Protein AF-A0A6V7VS06-F1 (afdb_monomer_lite)

Sequence (144 aa):
MFTEKGVEYILKNELKHEKFGSSIVLLGEDKQFLYKLNITNKGKKIYIPKPMNRGHDMCFAITICNSFLLTASSSTYGWWIGYLLVKENAKVFFDADFSHSLVSIENFPYNWIPIIYDKKLNKIKNLRKILNINYQNKLISIDM

Foldseek 3Di:
DCVQQVLVCCVPPVCVPVPDADAAEDDDDPVVVVVPRPHPQVPHHYDYDDDDPLVVVLVCLLVPDQEEEAEDPQDPSSLSSQVSNPDDNYAYEYEQPCVPHPDHPVVHDLRHWYWYQDPVVRHIDTCNVVVVVVVVVVVVVVVD

pLDDT: mean 85.48, std 14.74, range [41.09, 97.12]

Radius of gyration: 15.96 Å; chains: 1; bounding box: 35×44×44 Å

Structure (mmCIF, N/CA/C/O backbone):
data_AF-A0A6V7VS06-F1
#
_entry.id   AF-A0A6V7VS06-F1
#
loop_
_atom_site.group_PDB
_atom_site.id
_atom_site.type_symbol
_atom_site.label_atom_id
_atom_site.label_alt_id
_atom_site.label_comp_id
_atom_site.label_asym_id
_atom_site.label_entity_id
_atom_site.label_seq_id
_atom_site.pdbx_PDB_ins_code
_atom_site.Cartn_x
_atom_site.Cartn_y
_atom_site.Cartn_z
_atom_site.occupancy
_atom_site.B_iso_or_equiv
_atom_site.auth_seq_id
_atom_site.auth_comp_id
_atom_site.auth_asym_id
_atom_site.auth_atom_id
_atom_site.pdbx_PDB_model_num
ATOM 1 N N . MET A 1 1 ? 7.713 4.425 10.163 1.00 86.31 1 MET A N 1
ATOM 2 C CA . MET A 1 1 ? 8.103 4.097 8.768 1.00 86.31 1 MET A CA 1
ATOM 3 C C . MET A 1 1 ? 6.948 4.417 7.808 1.00 86.31 1 MET A C 1
ATOM 5 O O . MET A 1 1 ? 5.827 4.523 8.298 1.00 86.31 1 MET A O 1
ATOM 9 N N . PHE A 1 2 ? 7.169 4.594 6.489 1.00 93.75 2 PHE A N 1
ATOM 10 C CA . PHE A 1 2 ? 6.085 4.921 5.530 1.00 93.75 2 PHE A CA 1
ATOM 11 C C . PHE A 1 2 ? 4.925 3.924 5.623 1.00 93.75 2 PHE A C 1
ATOM 13 O O . PHE A 1 2 ? 3.795 4.343 5.838 1.00 93.75 2 PHE A O 1
ATOM 20 N N . THR A 1 3 ? 5.212 2.618 5.568 1.00 94.62 3 THR A N 1
ATOM 21 C CA . THR A 1 3 ? 4.205 1.543 5.615 1.00 94.62 3 THR A CA 1
ATOM 22 C C . THR A 1 3 ? 3.211 1.705 6.763 1.00 94.62 3 THR A C 1
ATOM 24 O O . THR A 1 3 ? 2.003 1.745 6.544 1.00 94.62 3 THR A O 1
ATOM 27 N N . GLU A 1 4 ? 3.706 1.857 7.992 1.00 94.56 4 GLU A N 1
ATOM 28 C CA . GLU A 1 4 ? 2.869 1.962 9.194 1.00 94.56 4 GLU A CA 1
ATOM 29 C C . GLU A 1 4 ? 1.981 3.211 9.147 1.00 94.56 4 GLU A C 1
ATOM 31 O O . GLU A 1 4 ? 0.782 3.150 9.423 1.00 94.56 4 GLU A O 1
ATOM 36 N N . LYS A 1 5 ? 2.567 4.345 8.744 1.00 94.94 5 LYS A N 1
ATOM 37 C CA . LYS A 1 5 ? 1.874 5.634 8.662 1.00 94.94 5 LYS A CA 1
ATOM 38 C C . LYS A 1 5 ? 0.873 5.673 7.508 1.00 94.94 5 LYS A C 1
ATOM 40 O O . LYS A 1 5 ? -0.197 6.259 7.662 1.00 94.94 5 LYS A O 1
ATOM 45 N N . GLY A 1 6 ? 1.184 5.020 6.391 1.00 94.88 6 GLY A N 1
ATOM 46 C CA . GLY A 1 6 ? 0.305 4.834 5.239 1.00 94.88 6 GLY A CA 1
ATOM 47 C C . GLY A 1 6 ? -0.946 4.046 5.610 1.00 94.88 6 GLY A C 1
ATOM 48 O O . GLY A 1 6 ? -2.060 4.516 5.379 1.00 94.88 6 GLY A O 1
ATOM 49 N N . VAL A 1 7 ? -0.775 2.900 6.276 1.00 93.75 7 VAL A N 1
ATOM 50 C CA . VAL A 1 7 ? -1.903 2.096 6.774 1.00 93.75 7 VAL A CA 1
ATOM 51 C C . VAL A 1 7 ? -2.747 2.898 7.768 1.00 93.75 7 VAL A C 1
ATOM 53 O O . VAL A 1 7 ? -3.969 2.958 7.633 1.00 93.75 7 VAL A O 1
ATOM 56 N N . GLU A 1 8 ? -2.110 3.581 8.724 1.00 91.88 8 GLU A N 1
ATOM 57 C CA . GLU A 1 8 ? -2.800 4.434 9.699 1.00 91.88 8 GLU A CA 1
ATOM 58 C C . GLU A 1 8 ? -3.642 5.528 9.015 1.00 91.88 8 GLU A C 1
ATOM 60 O O . GLU A 1 8 ? -4.792 5.765 9.399 1.00 91.88 8 GLU A O 1
ATOM 65 N N . TYR A 1 9 ? -3.088 6.180 7.988 1.00 92.62 9 TYR A N 1
ATOM 66 C CA . TYR A 1 9 ? -3.769 7.208 7.205 1.00 92.62 9 TYR A CA 1
ATOM 67 C C . TYR A 1 9 ? -5.004 6.663 6.482 1.00 92.62 9 TYR A C 1
ATOM 69 O O . TYR A 1 9 ? -6.077 7.263 6.595 1.00 92.62 9 TYR A O 1
ATOM 77 N N . ILE A 1 10 ? -4.876 5.527 5.792 1.00 91.75 10 ILE A N 1
ATOM 78 C CA . ILE A 1 10 ? -5.973 4.906 5.034 1.00 91.75 10 ILE A CA 1
ATOM 79 C C . ILE A 1 10 ? -7.111 4.508 5.982 1.00 91.75 10 ILE A C 1
ATOM 81 O O . ILE A 1 10 ? -8.263 4.888 5.767 1.00 91.75 10 ILE A O 1
ATOM 85 N N . LEU A 1 11 ? -6.791 3.835 7.093 1.00 88.56 11 LEU A N 1
ATOM 86 C CA . LEU A 1 11 ? -7.785 3.437 8.096 1.00 88.56 11 LEU A CA 1
ATOM 87 C C . LEU A 1 11 ? -8.500 4.640 8.731 1.00 88.56 11 LEU A C 1
ATOM 89 O O . LEU A 1 11 ? -9.677 4.553 9.073 1.00 88.56 11 LEU A O 1
ATOM 93 N N . LYS A 1 12 ? -7.795 5.762 8.937 1.00 86.56 12 LYS A N 1
ATOM 94 C CA . LYS A 1 12 ? -8.358 6.975 9.554 1.00 86.56 12 LYS A CA 1
ATOM 95 C C . LYS A 1 12 ? -9.263 7.770 8.618 1.00 86.56 12 LYS A C 1
ATOM 97 O O . LYS A 1 12 ? -10.275 8.287 9.087 1.00 86.56 12 LYS A O 1
ATOM 102 N N . ASN A 1 13 ? -8.868 7.918 7.358 1.00 84.25 13 ASN A N 1
ATOM 103 C CA . ASN A 1 13 ? -9.445 8.926 6.467 1.00 84.25 13 ASN A CA 1
ATOM 104 C C . ASN A 1 13 ? -10.293 8.322 5.352 1.00 84.25 13 ASN A C 1
ATOM 106 O O . ASN A 1 13 ? -11.294 8.914 4.969 1.00 84.25 13 ASN A O 1
ATOM 110 N N . GLU A 1 14 ? -9.923 7.144 4.859 1.00 77.81 14 GLU A N 1
ATOM 111 C CA . GLU A 1 14 ? -10.519 6.581 3.645 1.00 77.81 14 GLU A CA 1
ATOM 112 C C . GLU A 1 14 ? -11.518 5.468 3.957 1.00 77.81 14 GLU A C 1
ATOM 114 O O . GLU A 1 14 ? -12.486 5.301 3.221 1.00 77.81 14 GLU A O 1
ATOM 119 N N . LEU A 1 15 ? -11.319 4.756 5.072 1.00 72.44 15 LEU A N 1
ATOM 120 C CA . LEU A 1 15 ? -12.152 3.623 5.497 1.00 72.44 15 LEU A CA 1
ATOM 121 C C . LEU A 1 15 ? -12.976 3.921 6.763 1.00 72.44 15 LEU A C 1
ATOM 123 O O . LEU A 1 15 ? -13.496 3.013 7.410 1.00 72.44 15 LEU A O 1
ATOM 127 N N . LYS A 1 16 ? -13.126 5.203 7.130 1.00 67.25 16 LYS A N 1
ATOM 128 C CA . LYS A 1 16 ? -13.825 5.647 8.355 1.00 67.25 16 LYS A CA 1
ATOM 129 C C . LYS A 1 16 ? -15.296 5.205 8.414 1.00 67.25 16 LYS A C 1
ATOM 131 O O . LYS A 1 16 ? -15.842 5.054 9.503 1.00 67.25 16 LYS A O 1
ATOM 136 N N . HIS A 1 17 ? -15.923 5.007 7.255 1.00 63.91 17 HIS A N 1
ATOM 137 C CA . HIS A 1 17 ? -17.338 4.654 7.121 1.00 63.91 17 HIS A CA 1
ATOM 138 C C . HIS A 1 17 ? -17.582 3.168 6.821 1.00 63.91 17 HIS A C 1
ATOM 140 O O . HIS A 1 17 ? -18.739 2.760 6.723 1.00 63.91 17 HIS A O 1
ATOM 146 N N . GLU A 1 18 ? -16.533 2.345 6.714 1.00 65.38 18 GLU A N 1
ATOM 147 C CA . GLU A 1 18 ? -16.697 0.897 6.566 1.00 65.38 18 GLU A CA 1
ATOM 148 C C . GLU A 1 18 ? -17.164 0.288 7.894 1.00 65.38 18 GLU A C 1
ATOM 150 O O . GLU A 1 18 ? -16.373 -0.027 8.790 1.00 65.38 18 GLU A O 1
ATOM 155 N N . LYS A 1 19 ? -18.491 0.167 8.021 1.00 53.88 19 LYS A N 1
ATOM 156 C CA . LYS A 1 19 ? -19.203 -0.225 9.245 1.00 53.88 19 LYS A CA 1
ATOM 157 C C . LYS A 1 19 ? -18.948 -1.670 9.702 1.00 53.88 19 LYS A C 1
ATOM 159 O O . LYS A 1 19 ? -19.253 -1.965 10.851 1.00 53.88 19 LYS A O 1
ATOM 164 N N . PHE A 1 20 ? -18.359 -2.551 8.883 1.00 52.34 20 PHE A N 1
ATOM 165 C CA . PHE A 1 20 ? -18.100 -3.948 9.266 1.00 52.34 20 PHE A CA 1
ATOM 166 C C . PHE A 1 20 ? -16.771 -4.510 8.727 1.00 52.34 20 PHE A C 1
ATOM 168 O O . PHE A 1 20 ? -16.420 -4.327 7.569 1.00 52.34 20 PHE A O 1
ATOM 175 N N . GLY A 1 21 ? -16.043 -5.236 9.585 1.00 65.00 21 GLY A N 1
ATOM 176 C CA . GLY A 1 21 ? -15.201 -6.377 9.190 1.00 65.00 21 GLY A CA 1
ATOM 177 C C . GLY A 1 21 ? -13.892 -6.166 8.414 1.00 65.00 21 GLY A C 1
ATOM 178 O O . GLY A 1 21 ? -13.270 -7.175 8.086 1.00 65.00 21 GLY A O 1
ATOM 179 N N . SER A 1 22 ? -13.433 -4.941 8.116 1.00 76.88 22 SER A N 1
ATOM 180 C CA . SER A 1 22 ? -12.187 -4.786 7.333 1.00 76.88 22 SER A CA 1
ATOM 181 C C . SER A 1 22 ? -10.988 -5.484 8.004 1.00 76.88 22 SER A C 1
ATOM 183 O O . SER A 1 22 ? -10.834 -5.487 9.229 1.00 76.88 22 SER A O 1
ATOM 185 N N . SER A 1 23 ? -10.135 -6.094 7.190 1.00 89.94 23 SER A N 1
ATOM 186 C CA . SER A 1 23 ? -8.916 -6.772 7.629 1.00 89.94 23 SER A CA 1
ATOM 187 C C . SER A 1 23 ? -7.733 -6.248 6.829 1.00 89.94 23 SER A C 1
ATOM 189 O O . SER A 1 23 ? -7.880 -5.853 5.675 1.00 89.94 23 SER A O 1
ATOM 191 N N . ILE A 1 24 ? -6.565 -6.223 7.455 1.00 93.12 24 ILE A N 1
ATOM 192 C CA . ILE A 1 24 ? -5.321 -5.765 6.846 1.00 93.12 24 ILE A CA 1
ATOM 193 C C . ILE A 1 24 ? -4.552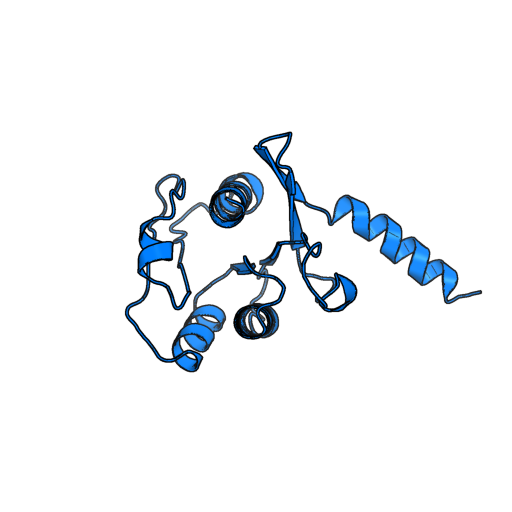 -7.009 6.433 1.00 93.12 24 ILE A C 1
ATOM 195 O O . ILE A 1 24 ? -4.242 -7.843 7.281 1.00 93.12 24 ILE A O 1
ATOM 199 N N . VAL A 1 25 ? -4.242 -7.134 5.148 1.00 95.12 25 VAL A N 1
ATOM 200 C CA . VAL A 1 25 ? -3.384 -8.209 4.648 1.00 95.12 25 VAL A CA 1
ATOM 201 C C . VAL A 1 25 ? -2.027 -7.619 4.303 1.00 95.12 25 VAL A C 1
ATOM 203 O O . VAL A 1 25 ? -1.940 -6.662 3.537 1.00 95.12 25 VAL A O 1
ATOM 206 N N . LEU A 1 26 ? -0.971 -8.182 4.884 1.00 95.38 26 LEU A N 1
ATOM 207 C CA . LEU A 1 26 ? 0.406 -7.783 4.623 1.00 95.38 26 LEU A CA 1
ATOM 208 C C . LEU A 1 26 ? 1.053 -8.792 3.678 1.00 95.38 26 LEU A C 1
ATOM 210 O O . LEU A 1 26 ? 1.262 -9.954 4.035 1.00 95.38 26 LEU A O 1
ATOM 214 N N . LEU A 1 27 ? 1.364 -8.332 2.469 1.00 94.38 27 LEU A N 1
ATOM 215 C CA . LEU A 1 27 ? 2.020 -9.117 1.429 1.00 94.38 27 LEU A CA 1
ATOM 216 C C . LEU A 1 27 ? 3.468 -8.658 1.275 1.00 94.38 27 LEU A C 1
ATOM 218 O O . LEU A 1 27 ? 3.754 -7.463 1.273 1.00 94.38 27 LEU A O 1
ATOM 222 N N . GLY A 1 28 ? 4.377 -9.618 1.155 1.00 91.31 28 GLY A N 1
ATOM 223 C CA . GLY A 1 28 ? 5.809 -9.365 1.074 1.00 91.31 28 GLY A CA 1
ATOM 224 C C . GLY A 1 28 ? 6.621 -10.628 1.333 1.00 91.31 28 GLY A C 1
ATOM 225 O O . GLY A 1 28 ? 6.147 -11.562 1.990 1.00 91.31 28 GLY A O 1
ATOM 226 N N . GLU A 1 29 ? 7.840 -10.642 0.799 1.00 88.88 29 GLU A N 1
ATOM 227 C CA . GLU A 1 29 ? 8.762 -11.779 0.903 1.00 88.88 29 GLU A CA 1
ATOM 228 C C . GLU A 1 29 ? 9.415 -11.855 2.283 1.00 88.88 29 GLU A C 1
ATOM 230 O O . GLU A 1 29 ? 9.494 -12.930 2.877 1.00 88.88 29 GLU A O 1
ATOM 235 N N . ASP A 1 30 ? 9.815 -10.707 2.835 1.00 91.19 30 ASP A N 1
ATOM 236 C CA . ASP A 1 30 ? 10.412 -10.633 4.165 1.00 91.19 30 ASP A CA 1
ATOM 237 C C . ASP A 1 30 ? 9.330 -10.682 5.252 1.00 91.19 30 ASP A C 1
ATOM 239 O O . ASP A 1 30 ? 8.838 -9.669 5.756 1.00 91.19 30 ASP A O 1
ATOM 243 N N . LYS A 1 31 ? 8.946 -11.903 5.630 1.00 89.88 31 LYS A N 1
ATOM 244 C CA . LYS A 1 31 ? 7.969 -12.130 6.700 1.00 89.88 31 LYS A CA 1
ATOM 245 C C . LYS A 1 31 ? 8.458 -11.586 8.042 1.00 89.88 31 LYS A C 1
ATOM 247 O O . LYS A 1 31 ? 7.635 -11.095 8.809 1.00 89.88 31 LYS A O 1
ATOM 252 N N . GLN A 1 32 ? 9.764 -11.622 8.328 1.00 92.44 32 GLN A N 1
ATOM 253 C CA . GLN A 1 32 ? 10.298 -11.090 9.586 1.00 92.44 32 GLN A CA 1
ATOM 254 C C . GLN A 1 32 ? 10.096 -9.579 9.671 1.00 92.44 32 GLN A C 1
ATOM 256 O O . GLN A 1 32 ? 9.681 -9.076 10.714 1.00 92.44 32 GLN A O 1
ATOM 261 N N . PHE A 1 33 ? 10.346 -8.865 8.576 1.00 92.12 33 PHE A N 1
ATOM 262 C CA . PHE A 1 33 ? 10.029 -7.449 8.464 1.00 92.12 33 PHE A CA 1
ATOM 263 C C . PHE A 1 33 ? 8.534 -7.197 8.670 1.00 92.12 33 PHE A C 1
ATOM 265 O O . PHE A 1 33 ? 8.181 -6.355 9.492 1.00 92.12 33 PHE A O 1
ATOM 272 N N . LEU A 1 34 ? 7.655 -7.964 8.008 1.00 93.31 34 LEU A N 1
ATOM 273 C CA . LEU A 1 34 ? 6.204 -7.805 8.166 1.00 93.31 34 LEU A CA 1
ATOM 274 C C . LEU A 1 34 ? 5.737 -8.013 9.615 1.00 93.31 34 LEU A C 1
ATOM 276 O O . LEU A 1 34 ? 4.903 -7.246 10.091 1.00 93.31 34 LEU A O 1
ATOM 280 N N . TYR A 1 35 ? 6.287 -8.999 10.332 1.00 92.56 35 TYR A N 1
ATOM 281 C CA . TYR A 1 35 ? 5.969 -9.240 11.747 1.00 92.56 35 TYR A CA 1
ATOM 282 C C . TYR A 1 35 ? 6.481 -8.140 12.688 1.00 92.56 35 TYR A C 1
ATOM 284 O O . TYR A 1 35 ? 5.933 -7.973 13.775 1.00 92.56 35 TYR A O 1
ATOM 292 N N . LYS A 1 36 ? 7.513 -7.388 12.290 1.00 93.88 36 LYS A N 1
ATOM 293 C CA . LYS A 1 36 ? 8.073 -6.273 13.071 1.00 93.88 36 LYS A CA 1
ATOM 294 C C . LYS A 1 36 ? 7.329 -4.950 12.859 1.00 93.88 36 LYS A C 1
ATOM 296 O O . LYS A 1 36 ? 7.602 -3.994 13.580 1.00 93.88 36 LYS A O 1
ATOM 301 N N . LEU A 1 37 ? 6.415 -4.872 11.887 1.00 92.94 37 LEU A N 1
ATOM 302 C CA . LEU A 1 37 ? 5.643 -3.657 11.620 1.00 92.94 37 LEU A CA 1
ATOM 303 C C . LEU A 1 37 ? 4.716 -3.325 12.793 1.00 92.94 37 LEU A C 1
ATOM 305 O O . LEU A 1 37 ? 3.841 -4.115 13.149 1.00 92.94 37 LEU A O 1
ATOM 309 N N . ASN A 1 38 ? 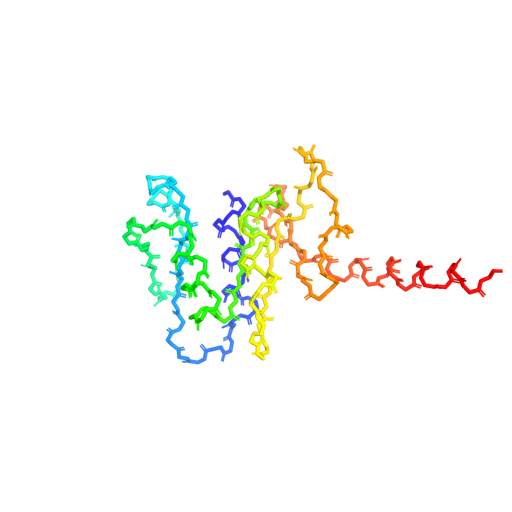4.827 -2.112 13.333 1.00 92.25 38 ASN A N 1
ATOM 310 C CA . ASN A 1 38 ? 3.958 -1.642 14.406 1.00 92.25 38 ASN A CA 1
ATOM 311 C C . ASN A 1 38 ? 2.710 -0.948 13.834 1.00 92.25 38 ASN A C 1
ATOM 313 O O . ASN A 1 38 ? 2.568 0.279 13.852 1.00 92.25 38 ASN A O 1
ATOM 317 N N . ILE A 1 39 ? 1.805 -1.740 13.258 1.00 89.81 39 ILE A N 1
ATOM 318 C CA . ILE A 1 39 ? 0.588 -1.226 12.620 1.00 89.81 39 ILE A CA 1
ATOM 319 C C . ILE A 1 39 ? -0.497 -0.970 13.665 1.00 89.81 39 ILE A C 1
ATOM 321 O O . ILE A 1 39 ? -1.013 -1.890 14.298 1.00 89.81 39 ILE A O 1
ATOM 325 N N . THR A 1 40 ? -0.937 0.287 13.766 1.00 83.94 40 THR A N 1
ATOM 326 C CA . THR A 1 40 ? -2.146 0.626 14.527 1.00 83.94 40 THR A CA 1
ATOM 327 C C . THR A 1 40 ? -3.368 0.058 13.813 1.00 83.94 40 THR A C 1
ATOM 329 O O . THR A 1 40 ? -3.835 0.609 12.817 1.00 83.94 40 THR A O 1
ATOM 332 N N . ASN A 1 41 ? -3.903 -1.045 14.326 1.00 76.94 41 ASN A N 1
ATOM 333 C CA . ASN A 1 41 ? -4.959 -1.787 13.646 1.00 76.94 41 ASN A CA 1
ATOM 334 C C . ASN A 1 41 ? -6.377 -1.266 13.932 1.00 76.94 41 ASN A C 1
ATOM 336 O O . ASN A 1 41 ? -7.305 -1.649 13.232 1.00 76.94 41 ASN A O 1
ATOM 340 N N . LYS A 1 42 ? -6.574 -0.399 14.940 1.00 81.00 42 LYS A N 1
ATOM 341 C CA . LYS A 1 42 ? -7.894 0.124 15.356 1.00 81.00 42 LYS A CA 1
ATOM 342 C C . LYS A 1 42 ? -8.974 -0.968 15.501 1.00 81.00 42 LYS A C 1
ATOM 344 O O . LYS A 1 42 ? -10.117 -0.770 15.096 1.00 81.00 42 LYS A O 1
ATOM 349 N N . GLY A 1 43 ? -8.600 -2.134 16.030 1.00 79.69 43 GLY A N 1
ATOM 350 C CA . GLY A 1 43 ? -9.511 -3.276 16.189 1.00 79.69 43 GLY A CA 1
ATOM 351 C C . GLY A 1 43 ? -9.745 -4.102 14.916 1.00 79.69 43 GLY A C 1
ATOM 352 O O . GLY A 1 43 ? -10.556 -5.024 14.927 1.00 79.69 43 GLY A O 1
ATOM 353 N N . LYS A 1 44 ? -9.043 -3.806 13.817 1.00 84.75 44 LYS A N 1
ATOM 354 C CA . LYS A 1 44 ? -9.039 -4.610 12.588 1.00 84.75 44 LYS A CA 1
ATOM 355 C C . LYS A 1 44 ? -8.050 -5.771 12.731 1.00 84.75 44 LYS A C 1
ATOM 357 O O . LYS A 1 44 ? -7.009 -5.642 13.376 1.00 84.75 44 LYS A O 1
ATOM 362 N N . LYS A 1 45 ? -8.352 -6.915 12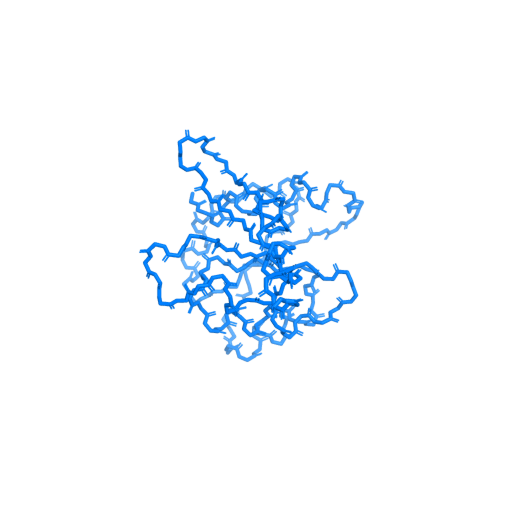.117 1.00 90.31 45 LYS A N 1
ATOM 363 C CA . LYS A 1 45 ? -7.443 -8.072 12.120 1.00 90.31 45 LYS A CA 1
ATOM 364 C C . LYS A 1 45 ? -6.302 -7.838 11.132 1.00 90.31 45 LYS A C 1
ATOM 366 O O . LYS A 1 45 ? -6.539 -7.322 10.042 1.00 90.31 45 LYS A O 1
ATOM 371 N N . ILE A 1 46 ? -5.085 -8.222 11.511 1.00 92.31 46 ILE A N 1
ATOM 372 C CA . ILE A 1 46 ? -3.921 -8.233 10.620 1.00 92.31 46 ILE A CA 1
ATOM 373 C C . ILE A 1 46 ? -3.632 -9.684 10.250 1.00 92.31 46 ILE A C 1
ATOM 375 O O . ILE A 1 46 ? -3.503 -10.537 11.125 1.00 92.31 46 ILE A O 1
ATOM 379 N N . TYR A 1 47 ? -3.513 -9.945 8.955 1.00 93.38 47 TYR A N 1
ATOM 380 C CA . TYR A 1 47 ? -3.164 -11.239 8.401 1.00 93.38 47 TYR A CA 1
ATOM 381 C C . TYR A 1 47 ? -1.865 -11.126 7.613 1.00 93.38 47 TYR A C 1
ATOM 383 O O . TYR A 1 47 ? -1.718 -10.272 6.740 1.00 93.38 47 TYR A O 1
ATOM 391 N N . ILE A 1 48 ? -0.937 -12.030 7.901 1.00 93.56 48 ILE A N 1
ATOM 392 C CA . ILE A 1 48 ? 0.232 -12.287 7.065 1.00 93.56 48 ILE A CA 1
ATOM 393 C C . ILE A 1 48 ? 0.003 -13.677 6.469 1.00 93.56 48 ILE A C 1
ATOM 395 O O . ILE A 1 48 ? 0.022 -14.657 7.220 1.00 93.56 48 ILE A O 1
ATOM 399 N N . PRO A 1 49 ? -0.275 -13.792 5.158 1.00 89.88 49 PRO A N 1
ATOM 400 C CA . PRO A 1 49 ? -0.468 -15.090 4.531 1.00 89.88 49 PRO A CA 1
ATOM 401 C C . PRO A 1 49 ? 0.775 -15.963 4.692 1.00 89.88 49 PRO A C 1
ATOM 403 O O . PRO A 1 49 ? 1.910 -15.459 4.691 1.00 89.88 49 PRO A O 1
ATOM 406 N N . LYS A 1 50 ? 0.549 -17.279 4.798 1.00 89.19 50 LYS A N 1
ATOM 407 C CA . LYS A 1 50 ? 1.620 -18.280 4.727 1.00 89.19 50 LYS A CA 1
ATOM 408 C C . LYS A 1 50 ? 2.431 -18.080 3.437 1.00 89.19 50 LYS A C 1
ATOM 410 O O . LYS A 1 50 ? 1.908 -17.497 2.490 1.00 89.19 50 LYS A O 1
ATOM 415 N N . PRO A 1 51 ? 3.689 -18.543 3.382 1.00 86.06 51 PRO A N 1
ATOM 416 C CA . PRO A 1 51 ? 4.465 -18.494 2.151 1.00 86.06 51 PRO A CA 1
ATOM 417 C C . PRO A 1 51 ? 3.700 -19.147 0.995 1.00 86.06 51 PRO A C 1
ATOM 419 O O . PRO A 1 51 ? 3.293 -20.305 1.082 1.00 86.06 51 PRO A O 1
ATOM 422 N N . MET A 1 52 ? 3.493 -18.382 -0.069 1.00 87.06 52 MET A N 1
ATOM 423 C CA . MET A 1 52 ? 2.896 -18.817 -1.327 1.00 87.06 52 MET A CA 1
ATOM 424 C C . MET A 1 52 ? 3.785 -18.313 -2.466 1.00 87.06 52 MET A C 1
ATOM 426 O O . MET A 1 52 ? 4.640 -17.449 -2.263 1.00 87.06 52 MET A O 1
ATOM 430 N N . ASN A 1 53 ? 3.620 -18.863 -3.670 1.00 91.69 53 ASN A N 1
ATOM 431 C CA . ASN A 1 53 ? 4.296 -18.290 -4.831 1.00 91.69 53 ASN A CA 1
ATOM 432 C C . ASN A 1 53 ? 3.737 -16.881 -5.125 1.00 91.69 53 ASN A C 1
ATOM 434 O O . ASN A 1 53 ? 2.590 -16.570 -4.789 1.00 91.69 53 ASN A O 1
ATOM 438 N N . ARG A 1 54 ? 4.536 -16.036 -5.790 1.00 90.12 54 ARG A N 1
ATOM 439 C CA . ARG A 1 54 ? 4.155 -14.643 -6.089 1.00 90.12 54 ARG A CA 1
ATOM 440 C C . ARG A 1 54 ? 2.855 -14.539 -6.897 1.00 90.12 54 ARG A C 1
ATOM 442 O O . ARG A 1 54 ? 2.091 -13.600 -6.705 1.00 90.12 54 ARG A O 1
ATOM 449 N N . GLY A 1 55 ? 2.585 -15.501 -7.781 1.00 93.56 55 GLY A N 1
ATOM 450 C CA . GLY A 1 55 ? 1.350 -15.538 -8.568 1.00 93.56 55 GLY A CA 1
ATOM 451 C C . GLY A 1 55 ? 0.103 -15.749 -7.704 1.00 93.56 55 GLY A C 1
ATOM 452 O O . GLY A 1 55 ? -0.906 -15.083 -7.911 1.00 93.56 55 GLY A O 1
ATOM 453 N N . HIS A 1 56 ? 0.178 -16.619 -6.697 1.00 93.75 56 HIS A N 1
ATOM 454 C CA . HIS A 1 56 ? -0.904 -16.866 -5.747 1.00 93.75 56 HIS A CA 1
ATOM 455 C C . HIS A 1 56 ? -1.142 -15.666 -4.833 1.00 93.75 56 HIS A C 1
ATOM 457 O O . HIS A 1 56 ? -2.296 -15.301 -4.631 1.00 93.75 56 HIS A O 1
ATOM 463 N N . ASP A 1 57 ? -0.085 -15.025 -4.323 1.00 93.12 57 ASP A N 1
ATOM 464 C CA . ASP A 1 57 ? -0.233 -13.800 -3.526 1.00 93.12 57 ASP A CA 1
ATOM 465 C C . ASP A 1 57 ? -0.893 -12.679 -4.350 1.00 93.12 57 ASP A C 1
ATOM 467 O O . ASP A 1 57 ? -1.803 -12.002 -3.866 1.00 93.12 57 ASP A O 1
ATOM 471 N N . MET A 1 58 ? -0.482 -12.513 -5.613 1.00 95.12 58 MET A N 1
ATOM 472 C CA . MET A 1 58 ? -1.079 -11.543 -6.532 1.00 95.12 58 MET A CA 1
ATOM 473 C C . MET A 1 58 ? -2.547 -11.870 -6.817 1.00 95.12 58 MET A C 1
ATOM 475 O O . MET A 1 58 ? -3.401 -10.999 -6.670 1.00 95.12 58 MET A O 1
ATOM 479 N N . CYS A 1 59 ? -2.854 -13.125 -7.161 1.00 95.19 59 CYS A N 1
ATOM 480 C CA . CYS A 1 59 ? -4.220 -13.588 -7.405 1.00 95.19 59 CYS A CA 1
ATOM 481 C C . CYS A 1 59 ? -5.108 -13.374 -6.172 1.00 95.19 59 CYS A C 1
ATOM 483 O O . CYS A 1 59 ? -6.208 -12.834 -6.278 1.00 95.19 59 CYS A O 1
ATOM 485 N N . PHE A 1 60 ? -4.613 -13.707 -4.979 1.00 93.81 60 PHE A N 1
ATOM 486 C CA . PHE A 1 60 ? -5.310 -13.440 -3.726 1.00 93.81 60 PHE A CA 1
ATOM 487 C C . PHE A 1 60 ? -5.591 -11.942 -3.548 1.00 93.81 60 PHE A C 1
ATOM 489 O O . PHE A 1 60 ? -6.721 -11.556 -3.253 1.00 93.81 60 PHE A O 1
ATOM 496 N N . ALA A 1 61 ? -4.591 -11.081 -3.755 1.00 94.50 61 ALA A N 1
ATOM 497 C CA . ALA A 1 61 ? -4.744 -9.642 -3.570 1.00 94.50 61 ALA A CA 1
ATOM 498 C C . ALA A 1 61 ? -5.831 -9.059 -4.485 1.00 94.50 61 ALA A C 1
ATOM 500 O O . ALA A 1 61 ? -6.727 -8.361 -4.009 1.00 94.50 61 ALA A O 1
ATOM 501 N N . ILE A 1 62 ? -5.794 -9.390 -5.779 1.00 95.88 62 ILE A N 1
ATOM 502 C CA . ILE A 1 62 ? -6.732 -8.842 -6.770 1.00 95.88 62 ILE A CA 1
ATOM 503 C C . ILE A 1 62 ? -8.151 -9.405 -6.606 1.00 95.88 62 ILE A C 1
ATOM 505 O O . ILE A 1 62 ? -9.127 -8.720 -6.903 1.00 95.88 62 ILE A O 1
ATOM 509 N N . THR A 1 63 ? -8.287 -10.630 -6.086 1.00 93.69 63 THR A N 1
ATOM 510 C CA . THR A 1 63 ? -9.591 -11.288 -5.892 1.00 93.69 63 THR A CA 1
ATOM 511 C C . THR A 1 63 ? -10.235 -10.957 -4.554 1.00 93.69 63 THR A C 1
ATOM 513 O O . THR A 1 63 ? -11.458 -10.846 -4.488 1.00 93.69 63 THR A O 1
ATOM 516 N N . ILE A 1 64 ? -9.461 -10.723 -3.490 1.00 92.31 64 ILE A N 1
ATOM 517 C CA . ILE A 1 64 ? -9.989 -10.569 -2.125 1.00 92.31 64 ILE A CA 1
ATOM 518 C C . ILE A 1 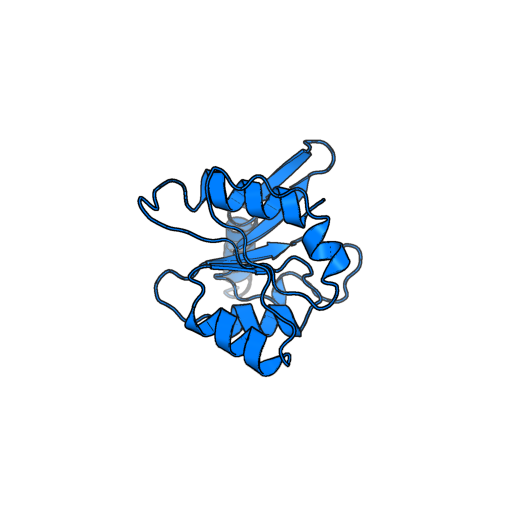64 ? -9.963 -9.120 -1.642 1.00 92.31 64 ILE A C 1
ATOM 520 O O . ILE A 1 64 ? -10.962 -8.652 -1.101 1.00 92.31 64 ILE A O 1
ATOM 524 N N . CYS A 1 65 ? -8.895 -8.360 -1.881 1.00 92.31 65 CYS A N 1
ATOM 525 C CA . CYS A 1 65 ? -8.774 -7.011 -1.322 1.00 92.31 65 CYS A CA 1
ATOM 526 C C . CYS A 1 65 ? -9.719 -6.008 -2.011 1.00 92.31 65 CYS A C 1
ATOM 528 O O . CYS A 1 65 ? -10.026 -6.144 -3.192 1.00 92.31 65 CYS A O 1
ATOM 530 N N . ASN A 1 66 ? -10.188 -4.995 -1.276 1.00 91.44 66 ASN A N 1
ATOM 531 C CA . ASN A 1 66 ? -10.969 -3.865 -1.815 1.00 91.44 66 ASN A CA 1
ATOM 532 C C . ASN A 1 66 ? -10.123 -2.598 -1.983 1.00 91.44 66 ASN A C 1
ATOM 534 O O . ASN A 1 66 ? -10.555 -1.611 -2.565 1.00 91.44 66 ASN A O 1
ATOM 538 N N . SER A 1 67 ? -8.923 -2.581 -1.420 1.00 92.81 67 SER A N 1
ATOM 539 C CA . SER A 1 67 ? -7.976 -1.482 -1.543 1.00 92.81 67 SER A CA 1
ATOM 540 C C . SER A 1 67 ? -6.568 -2.033 -1.404 1.00 92.81 67 SER A C 1
ATOM 542 O O . SER A 1 67 ? -6.363 -3.062 -0.758 1.00 92.81 67 SER A O 1
ATOM 544 N N . PHE A 1 68 ? -5.605 -1.341 -1.997 1.00 96.25 68 PHE A N 1
ATOM 545 C CA . PHE A 1 68 ? -4.210 -1.753 -2.006 1.00 96.25 68 PHE A CA 1
ATOM 546 C C . PHE A 1 68 ? -3.299 -0.567 -1.698 1.00 96.25 68 PHE A C 1
ATOM 548 O O . PHE A 1 68 ? -3.530 0.537 -2.184 1.00 96.25 68 PHE A O 1
ATOM 555 N N . LEU A 1 69 ? -2.271 -0.797 -0.879 1.00 97.12 69 LEU A N 1
ATOM 556 C CA . LEU A 1 69 ? -1.220 0.174 -0.590 1.00 97.12 69 LEU A CA 1
ATOM 557 C C . LEU A 1 69 ? 0.111 -0.374 -1.104 1.00 97.12 69 LEU A C 1
ATOM 559 O O . LEU A 1 69 ? 0.657 -1.322 -0.541 1.00 97.12 69 LEU A O 1
ATOM 563 N N . LEU A 1 70 ? 0.647 0.269 -2.135 1.00 97.00 70 LEU A N 1
ATOM 564 C CA . LEU A 1 70 ? 1.984 0.030 -2.646 1.00 97.00 70 LEU A CA 1
ATOM 565 C C . LEU A 1 70 ? 3.005 0.799 -1.802 1.00 97.00 70 LEU A C 1
ATOM 567 O O . LEU A 1 70 ? 3.101 2.022 -1.877 1.00 97.00 70 LEU A O 1
ATOM 571 N N . THR A 1 71 ? 3.768 0.080 -0.984 1.00 94.88 71 THR A N 1
ATOM 572 C CA . THR A 1 71 ? 4.751 0.673 -0.059 1.00 94.88 71 THR A CA 1
ATOM 573 C C 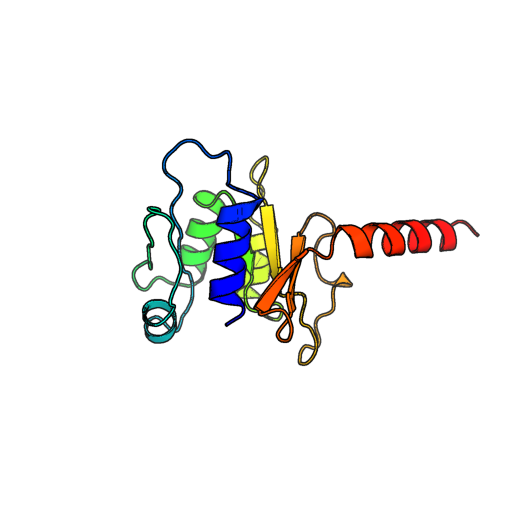. THR A 1 71 ? 6.132 0.888 -0.665 1.00 94.88 71 THR A C 1
ATOM 575 O O . THR A 1 71 ? 6.953 1.570 -0.065 1.00 94.88 71 THR A O 1
ATOM 578 N N . ALA A 1 72 ? 6.392 0.304 -1.833 1.00 91.94 72 ALA A N 1
ATOM 579 C CA . ALA A 1 72 ? 7.624 0.471 -2.587 1.00 91.94 72 ALA A CA 1
ATOM 580 C C . ALA A 1 72 ? 7.260 0.732 -4.047 1.00 91.94 72 ALA A C 1
ATOM 582 O O . ALA A 1 72 ? 6.939 -0.193 -4.791 1.00 91.94 72 ALA A O 1
ATOM 583 N N . SER A 1 73 ? 7.283 1.996 -4.457 1.00 89.44 73 SER A N 1
ATOM 584 C CA . SER A 1 73 ? 6.774 2.410 -5.771 1.00 89.44 73 SER A CA 1
ATOM 585 C C . SER A 1 73 ? 7.598 1.908 -6.955 1.00 89.44 73 SER A C 1
ATOM 587 O O . SER A 1 73 ? 7.088 1.813 -8.063 1.00 89.44 73 SER A O 1
ATOM 589 N N . SER A 1 74 ? 8.843 1.491 -6.734 1.00 91.56 74 SER A N 1
ATOM 590 C CA . SER A 1 74 ? 9.650 0.788 -7.738 1.00 91.56 74 SER A CA 1
ATOM 591 C C . SER A 1 74 ? 9.312 -0.706 -7.879 1.00 91.56 74 SER A C 1
ATOM 593 O O . SER A 1 74 ? 9.880 -1.386 -8.733 1.00 91.56 74 SER A O 1
ATOM 595 N N . SER A 1 75 ? 8.403 -1.252 -7.064 1.00 92.81 75 SER A N 1
ATOM 596 C CA . SER A 1 75 ? 8.038 -2.669 -7.113 1.00 92.81 75 SER A CA 1
ATOM 597 C C . SER A 1 75 ? 7.132 -2.969 -8.305 1.00 92.81 75 SER A C 1
ATOM 599 O O . SER A 1 75 ? 5.941 -2.663 -8.278 1.00 92.81 75 SER A O 1
ATOM 601 N N . THR A 1 76 ? 7.661 -3.667 -9.312 1.00 93.88 76 THR A N 1
ATOM 602 C CA . THR A 1 76 ? 6.853 -4.200 -10.424 1.00 93.88 76 THR A CA 1
ATOM 603 C C . THR A 1 76 ? 5.792 -5.186 -9.933 1.00 93.88 76 THR A C 1
ATOM 605 O O . THR A 1 76 ? 4.664 -5.173 -10.415 1.00 93.88 76 THR A O 1
ATOM 608 N N . TYR A 1 77 ? 6.120 -5.998 -8.924 1.00 94.81 77 TYR A N 1
ATOM 609 C CA . TYR A 1 77 ? 5.190 -6.931 -8.288 1.00 94.81 77 TYR A CA 1
ATOM 610 C C . TYR A 1 77 ? 3.971 -6.215 -7.689 1.00 94.81 77 TYR A C 1
ATOM 612 O O . TYR A 1 77 ? 2.830 -6.559 -7.995 1.00 94.81 77 TYR A O 1
ATOM 620 N N . GLY A 1 78 ? 4.204 -5.191 -6.864 1.00 95.69 78 GLY A N 1
ATOM 621 C CA . GLY A 1 78 ? 3.119 -4.419 -6.267 1.00 95.69 78 GLY A CA 1
ATOM 622 C C . GLY A 1 78 ? 2.376 -3.553 -7.289 1.00 95.69 78 GLY A C 1
ATOM 623 O O . GLY A 1 78 ? 1.158 -3.415 -7.197 1.00 95.69 78 GLY A O 1
ATOM 624 N N . TRP A 1 79 ? 3.076 -3.032 -8.300 1.00 96.44 79 TRP A N 1
ATOM 625 C CA . TRP A 1 79 ? 2.455 -2.295 -9.400 1.00 96.44 79 TRP A CA 1
ATOM 626 C C . TRP A 1 79 ? 1.430 -3.165 -10.141 1.00 96.44 79 TRP A C 1
ATOM 628 O O . TRP A 1 79 ? 0.286 -2.749 -10.310 1.00 96.44 79 TRP A O 1
ATOM 638 N N . TRP A 1 80 ? 1.777 -4.409 -10.491 1.00 97.06 80 TRP A N 1
ATOM 639 C CA . TRP A 1 80 ? 0.839 -5.322 -11.156 1.00 97.06 80 TRP A CA 1
ATOM 640 C C . TRP A 1 80 ? -0.372 -5.682 -10.292 1.00 97.06 80 TRP A C 1
ATOM 642 O O . TRP A 1 80 ? -1.479 -5.749 -10.820 1.00 97.06 80 TRP A O 1
ATOM 652 N N . ILE A 1 81 ? -0.207 -5.836 -8.972 1.00 97.12 81 ILE A N 1
ATOM 653 C CA . ILE A 1 81 ? -1.350 -6.022 -8.059 1.00 97.12 81 ILE A CA 1
ATOM 654 C C . ILE A 1 81 ? -2.301 -4.828 -8.141 1.00 97.12 81 ILE A C 1
ATOM 656 O O . ILE A 1 81 ? -3.504 -5.015 -8.306 1.00 97.12 81 ILE A O 1
ATOM 660 N N . GLY A 1 82 ? -1.774 -3.605 -8.038 1.00 96.88 82 GLY A N 1
ATOM 661 C CA . GLY A 1 82 ? -2.589 -2.397 -8.136 1.00 96.88 82 GLY A CA 1
ATOM 662 C C . GLY A 1 82 ? -3.287 -2.275 -9.492 1.00 96.88 82 GLY A C 1
ATOM 663 O O . GLY A 1 82 ? -4.454 -1.902 -9.549 1.00 96.88 82 GLY A O 1
ATOM 664 N N . TYR A 1 83 ? -2.592 -2.624 -10.577 1.00 96.62 83 TYR A N 1
ATOM 665 C CA . TYR A 1 83 ? -3.109 -2.499 -11.942 1.00 96.62 83 TYR A CA 1
ATOM 666 C C . TYR A 1 83 ? -4.238 -3.490 -12.226 1.00 96.62 83 TYR A C 1
ATOM 668 O O . TYR A 1 83 ? -5.238 -3.138 -12.845 1.00 96.62 83 TYR A O 1
ATOM 676 N N . LEU A 1 84 ? -4.100 -4.718 -11.728 1.00 97.06 84 LEU A N 1
ATOM 677 C CA . LEU A 1 84 ? -5.078 -5.790 -11.905 1.00 97.06 84 LEU A CA 1
ATOM 678 C C . LEU A 1 84 ? -6.224 -5.745 -10.878 1.00 97.06 84 LEU A C 1
ATOM 680 O O . LEU A 1 84 ? -7.190 -6.499 -11.005 1.00 97.06 84 LEU A O 1
ATOM 684 N N . LEU A 1 85 ? -6.163 -4.869 -9.869 1.00 96.19 85 LEU A N 1
ATOM 685 C CA . LEU A 1 85 ? -7.237 -4.673 -8.893 1.00 96.19 85 LEU A CA 1
ATOM 686 C C . LEU A 1 85 ? -8.380 -3.833 -9.494 1.00 96.19 85 LEU A C 1
ATOM 688 O O . LEU A 1 85 ? -8.558 -2.659 -9.178 1.00 96.19 85 LEU A O 1
ATOM 692 N N . VAL A 1 86 ? -9.184 -4.459 -10.352 1.00 89.62 86 VAL A N 1
ATOM 693 C CA . VAL A 1 86 ? -10.231 -3.807 -11.165 1.00 89.62 86 VAL A CA 1
ATOM 694 C C . VAL A 1 86 ? -11.629 -3.806 -10.530 1.00 89.62 86 VAL A C 1
ATOM 696 O O . VAL A 1 86 ? -12.636 -3.666 -11.221 1.00 89.62 86 VAL A O 1
ATOM 699 N N . LYS A 1 87 ? -11.730 -3.984 -9.209 1.00 88.19 87 LYS A N 1
ATOM 700 C CA . LYS A 1 87 ? -13.034 -4.007 -8.529 1.00 88.19 87 LYS A CA 1
ATOM 701 C C . LYS A 1 87 ? -13.679 -2.625 -8.502 1.00 88.19 87 LYS A C 1
ATOM 703 O O . LYS A 1 87 ? -13.000 -1.607 -8.361 1.00 88.19 87 LYS A O 1
ATOM 708 N N . GLU A 1 88 ? -15.007 -2.606 -8.537 1.00 82.88 88 GLU A N 1
ATOM 709 C CA . GLU A 1 88 ? -15.776 -1.383 -8.338 1.00 82.88 88 GLU A CA 1
ATOM 710 C C . GLU A 1 88 ? -15.408 -0.744 -6.989 1.00 82.88 88 GLU A C 1
ATOM 712 O O . GLU A 1 88 ? -15.343 -1.418 -5.958 1.00 82.88 88 GLU A O 1
ATOM 717 N N . ASN A 1 89 ? -15.123 0.560 -7.006 1.00 84.88 89 ASN A N 1
ATOM 718 C CA . ASN A 1 89 ? -14.668 1.342 -5.850 1.00 84.88 89 ASN A CA 1
ATOM 719 C C . ASN A 1 89 ? -13.305 0.936 -5.257 1.00 84.88 89 ASN A C 1
ATOM 721 O O . ASN A 1 89 ? -12.953 1.414 -4.173 1.00 84.88 89 ASN A O 1
ATOM 725 N N . ALA A 1 90 ? -12.510 0.112 -5.951 1.00 90.25 90 ALA A N 1
ATOM 726 C CA . ALA A 1 90 ? -11.160 -0.190 -5.503 1.00 90.25 90 ALA A CA 1
ATOM 727 C C . ALA A 1 90 ? -10.292 1.070 -5.452 1.00 90.25 90 ALA A C 1
ATOM 729 O O . ALA A 1 90 ? -10.252 1.872 -6.387 1.00 90.25 90 ALA A O 1
ATOM 730 N N . LYS A 1 91 ? -9.561 1.230 -4.347 1.00 93.31 91 LYS A N 1
ATOM 731 C CA . LYS A 1 91 ? -8.604 2.324 -4.171 1.00 93.31 91 LYS A CA 1
ATOM 732 C C . LYS A 1 91 ? -7.191 1.773 -4.116 1.00 93.31 91 LYS A C 1
ATOM 734 O O . LYS A 1 91 ? -6.872 0.945 -3.263 1.00 93.31 91 LYS A O 1
ATOM 739 N N . VAL A 1 92 ? -6.337 2.282 -4.994 1.00 95.75 92 VAL A N 1
ATOM 740 C CA . VAL A 1 92 ? -4.906 1.983 -4.983 1.00 95.75 92 VAL A CA 1
ATOM 741 C C . VAL A 1 92 ? -4.155 3.212 -4.497 1.00 95.75 92 VAL A C 1
ATOM 743 O O . VAL A 1 92 ? -4.272 4.286 -5.080 1.00 95.75 92 VAL A O 1
ATOM 746 N N . PHE A 1 93 ? -3.401 3.053 -3.417 1.00 96.31 93 PHE A N 1
ATOM 747 C CA . PHE A 1 93 ? -2.526 4.059 -2.828 1.00 96.31 93 PHE A CA 1
ATOM 748 C C . PHE A 1 93 ? -1.072 3.682 -3.101 1.00 96.31 93 PHE A C 1
ATOM 750 O O . PHE A 1 93 ? -0.752 2.495 -3.128 1.00 96.31 93 PHE A O 1
ATOM 757 N N . PHE A 1 94 ? -0.179 4.658 -3.250 1.00 96.38 94 PHE A N 1
ATOM 758 C CA . PHE A 1 94 ? 1.252 4.384 -3.419 1.00 96.38 94 PHE A CA 1
ATOM 759 C C . PHE A 1 94 ? 2.140 5.443 -2.769 1.00 96.38 94 PHE A C 1
ATOM 761 O O . PHE A 1 94 ? 1.715 6.590 -2.599 1.00 96.38 94 PHE A O 1
ATOM 768 N N . ASP A 1 95 ? 3.365 5.047 -2.414 1.00 95.56 95 ASP A N 1
ATOM 769 C CA . ASP A 1 95 ? 4.396 5.950 -1.897 1.00 95.56 95 ASP A CA 1
ATOM 770 C C . ASP A 1 95 ? 4.915 6.887 -2.994 1.00 95.56 95 ASP A C 1
ATOM 772 O O . ASP A 1 95 ? 5.611 6.479 -3.918 1.00 95.56 95 ASP A O 1
ATOM 776 N N . ALA A 1 96 ? 4.585 8.166 -2.920 1.00 94.50 96 ALA A N 1
ATOM 777 C CA . ALA A 1 96 ? 5.032 9.149 -3.896 1.00 94.50 96 ALA A CA 1
ATOM 778 C C . ALA A 1 96 ? 6.449 9.692 -3.615 1.00 94.50 96 ALA A C 1
ATOM 780 O O . ALA A 1 96 ? 6.842 10.696 -4.213 1.00 94.50 96 ALA A O 1
ATOM 781 N N . ASP A 1 97 ? 7.213 9.077 -2.706 1.00 92.00 97 ASP A N 1
ATOM 782 C CA . ASP A 1 97 ? 8.643 9.347 -2.560 1.00 92.00 97 ASP A CA 1
ATOM 783 C C . ASP A 1 97 ? 9.457 8.612 -3.643 1.00 92.00 97 ASP A C 1
ATOM 785 O O . ASP A 1 97 ? 9.731 7.414 -3.562 1.00 92.00 97 ASP A O 1
ATOM 789 N N . PHE A 1 98 ? 9.853 9.359 -4.676 1.00 89.81 98 PHE A N 1
ATOM 790 C CA . PHE A 1 98 ? 10.660 8.870 -5.800 1.00 89.81 98 PHE A CA 1
ATOM 791 C C . PHE A 1 98 ? 12.142 9.247 -5.701 1.00 89.81 98 PHE A C 1
ATOM 793 O O . PHE A 1 98 ? 12.885 9.049 -6.658 1.00 89.81 98 PHE A O 1
ATOM 800 N N . SER A 1 99 ? 12.596 9.778 -4.560 1.00 87.38 99 SER A N 1
ATOM 801 C CA . SER A 1 99 ? 13.959 10.314 -4.385 1.00 87.38 99 SER A CA 1
ATOM 802 C C . SER A 1 99 ? 15.089 9.330 -4.725 1.00 87.38 99 SER A C 1
ATOM 804 O O . SER A 1 99 ? 16.206 9.751 -5.024 1.00 87.38 99 SER A O 1
ATOM 806 N N . HIS A 1 100 ? 14.798 8.028 -4.723 1.00 83.44 100 HIS A N 1
ATOM 807 C CA . HIS A 1 100 ? 15.749 6.954 -5.007 1.00 83.44 100 HIS A CA 1
ATOM 808 C C . HIS A 1 100 ? 15.239 5.966 -6.070 1.00 83.44 100 HIS A C 1
ATOM 810 O O . HIS A 1 100 ? 15.583 4.786 -6.035 1.00 83.44 100 HIS A O 1
ATOM 816 N N . SER A 1 101 ? 14.384 6.416 -6.993 1.00 85.06 101 SER A N 1
ATOM 817 C CA . SER A 1 101 ? 13.751 5.560 -8.000 1.00 85.06 101 SER A CA 1
ATOM 818 C C . SER A 1 101 ? 13.922 6.115 -9.412 1.00 85.06 101 SER A C 1
ATOM 820 O O . SER A 1 101 ? 13.887 7.323 -9.620 1.00 85.06 101 SER A O 1
ATOM 822 N N . LEU A 1 102 ? 14.050 5.220 -10.397 1.00 86.19 102 LEU A N 1
ATOM 823 C CA . LEU A 1 102 ? 13.924 5.565 -11.823 1.00 86.19 102 LEU A CA 1
ATOM 824 C C . LEU A 1 102 ? 12.457 5.715 -12.257 1.00 86.19 102 LEU A C 1
ATOM 826 O O . LEU A 1 102 ? 12.178 6.158 -13.367 1.00 86.19 102 LEU A O 1
ATOM 830 N N . VAL A 1 103 ? 11.524 5.314 -11.393 1.00 88.06 103 VAL A N 1
ATOM 831 C CA . VAL A 1 103 ? 10.084 5.452 -11.609 1.00 88.06 103 VAL A CA 1
ATOM 832 C C . VAL A 1 103 ? 9.654 6.857 -11.206 1.00 88.06 103 VAL A C 1
ATOM 834 O O . VAL A 1 103 ? 10.056 7.351 -10.154 1.00 88.06 103 VAL A O 1
ATOM 837 N N . SER A 1 104 ? 8.800 7.470 -12.017 1.00 89.56 104 SER A N 1
ATOM 838 C CA . SER A 1 104 ? 8.164 8.750 -11.740 1.00 89.56 104 SER A CA 1
ATOM 839 C C . SER A 1 104 ? 6.658 8.578 -11.556 1.00 89.56 104 SER A C 1
ATOM 841 O O . SER A 1 104 ? 6.075 7.521 -11.808 1.00 89.56 104 SER A O 1
ATOM 843 N N . ILE A 1 105 ? 5.994 9.651 -11.135 1.00 89.25 105 ILE A N 1
ATOM 844 C CA . ILE A 1 105 ? 4.544 9.645 -10.960 1.00 89.25 105 ILE A CA 1
ATOM 845 C C . ILE A 1 105 ? 3.771 9.374 -12.260 1.00 89.25 105 ILE A C 1
ATOM 847 O O . ILE A 1 105 ? 2.650 8.879 -12.207 1.00 89.25 105 ILE A O 1
ATOM 851 N N . GLU A 1 106 ? 4.367 9.665 -13.417 1.00 88.81 106 GLU A N 1
ATOM 852 C CA . GLU A 1 106 ? 3.753 9.455 -14.733 1.00 88.81 106 GLU A CA 1
ATOM 853 C C . GLU A 1 106 ? 3.652 7.964 -15.096 1.00 88.81 106 GLU A C 1
ATOM 855 O O . GLU A 1 106 ? 2.866 7.587 -15.959 1.00 88.81 106 GLU A O 1
ATOM 860 N N . ASN A 1 107 ? 4.397 7.093 -14.404 1.00 92.19 107 ASN A N 1
ATOM 861 C CA . ASN A 1 107 ? 4.314 5.642 -14.579 1.00 92.19 107 ASN A CA 1
ATOM 862 C C . ASN A 1 107 ? 3.117 5.001 -13.848 1.00 92.19 107 ASN A C 1
ATOM 864 O O . ASN A 1 107 ? 2.968 3.777 -13.871 1.00 92.19 107 ASN A O 1
ATOM 868 N N . PHE A 1 108 ? 2.282 5.791 -13.170 1.00 93.75 108 PHE A N 1
ATOM 869 C CA . PHE A 1 108 ? 1.140 5.301 -12.402 1.00 93.75 108 PHE A CA 1
ATOM 870 C C . PHE A 1 108 ? -0.185 5.737 -13.030 1.00 93.75 108 PHE A C 1
ATOM 872 O O . PHE A 1 108 ? -0.295 6.871 -13.500 1.00 93.75 108 PHE A O 1
ATOM 879 N N . PRO A 1 109 ? -1.224 4.882 -12.999 1.00 93.06 109 PRO A N 1
ATOM 880 C CA . PRO A 1 109 ? -2.556 5.278 -13.435 1.00 93.06 109 PRO A CA 1
ATOM 881 C C . PRO A 1 109 ? -3.058 6.522 -12.691 1.00 93.06 109 PRO A C 1
ATOM 883 O O . PRO A 1 109 ? -2.949 6.626 -11.467 1.00 93.06 109 PRO A O 1
ATOM 886 N N . TYR A 1 110 ? -3.657 7.459 -13.427 1.00 89.88 110 TYR A N 1
ATOM 887 C CA . TYR A 1 110 ? -4.122 8.747 -12.891 1.00 89.88 110 TYR A CA 1
ATOM 888 C C . TYR A 1 110 ? -5.163 8.599 -11.769 1.00 89.88 110 TYR A C 1
ATOM 890 O O . TYR A 1 110 ? -5.307 9.471 -10.912 1.00 89.88 110 TYR A O 1
ATOM 898 N N . ASN A 1 111 ? -5.905 7.489 -11.769 1.00 89.75 111 ASN A N 1
ATOM 899 C CA . ASN A 1 111 ? -6.906 7.176 -10.762 1.00 89.75 111 ASN A CA 1
ATOM 900 C C . ASN A 1 111 ? -6.300 6.575 -9.482 1.00 89.75 111 ASN A C 1
ATOM 902 O O . ASN A 1 111 ? -7.041 6.351 -8.526 1.00 89.75 111 ASN A O 1
ATOM 906 N N . TRP A 1 112 ? -4.990 6.335 -9.399 1.00 93.75 112 TRP A N 1
ATOM 907 C CA . TRP A 1 112 ? -4.342 5.932 -8.148 1.00 93.75 112 TRP A CA 1
ATOM 908 C C . TRP A 1 112 ? -4.159 7.133 -7.204 1.00 93.75 112 TRP A C 1
ATOM 910 O O . TRP A 1 112 ? -4.376 8.295 -7.558 1.00 93.75 112 TRP A O 1
ATOM 920 N N . ILE A 1 113 ? -3.868 6.862 -5.934 1.00 94.56 113 ILE A N 1
ATOM 921 C CA . ILE A 1 113 ? -3.793 7.858 -4.863 1.00 94.56 113 ILE A CA 1
ATOM 922 C C . ILE A 1 113 ? -2.333 7.994 -4.417 1.00 94.56 113 ILE A C 1
ATOM 924 O O . ILE A 1 113 ? -1.872 7.198 -3.595 1.00 94.56 113 ILE A O 1
ATOM 928 N N . PRO A 1 114 ? -1.602 9.008 -4.906 1.00 95.69 114 PRO A N 1
ATOM 929 C CA . PRO A 1 114 ? -0.267 9.303 -4.407 1.00 95.69 114 PRO A CA 1
ATOM 930 C C . PRO A 1 114 ? -0.346 9.817 -2.972 1.00 95.69 114 PRO A C 1
ATOM 932 O O . PRO A 1 114 ? -1.008 10.825 -2.688 1.00 95.69 114 PRO A O 1
ATOM 935 N N . ILE A 1 115 ? 0.367 9.150 -2.070 1.00 95.62 115 ILE A N 1
ATOM 936 C CA . ILE A 1 115 ? 0.553 9.590 -0.692 1.00 95.62 115 ILE A CA 1
ATOM 937 C C . ILE A 1 115 ? 2.042 9.657 -0.361 1.00 95.62 115 ILE A C 1
ATOM 939 O O . ILE A 1 115 ? 2.818 8.843 -0.835 1.00 95.62 115 ILE A O 1
ATOM 943 N N . ILE A 1 116 ? 2.457 10.618 0.459 1.00 95.19 116 ILE A N 1
ATOM 944 C CA . ILE A 1 116 ? 3.864 10.778 0.851 1.00 95.19 116 ILE A CA 1
ATOM 945 C C . ILE A 1 116 ? 3.985 10.947 2.360 1.00 95.19 116 ILE A C 1
ATOM 947 O O . ILE A 1 116 ? 3.141 11.591 2.995 1.00 95.19 116 ILE A O 1
ATOM 951 N N . TYR A 1 117 ? 5.038 10.379 2.944 1.00 95.19 117 TYR A N 1
ATOM 952 C CA . TYR A 1 117 ? 5.346 10.556 4.357 1.00 95.19 117 TYR A CA 1
ATOM 953 C C . TYR A 1 117 ? 6.168 11.826 4.592 1.00 95.19 117 TYR A C 1
ATOM 955 O O . TYR A 1 117 ? 7.341 11.917 4.240 1.00 95.19 117 TYR A O 1
ATOM 963 N N . ASP A 1 118 ? 5.552 12.813 5.241 1.00 93.69 118 ASP A N 1
ATOM 964 C CA . ASP A 1 118 ? 6.247 14.003 5.713 1.00 93.69 118 ASP A CA 1
ATOM 965 C C . ASP A 1 118 ? 6.962 13.685 7.032 1.00 93.69 118 ASP A C 1
ATOM 967 O O . ASP A 1 118 ? 6.337 13.621 8.096 1.00 93.69 118 ASP A O 1
ATOM 971 N N . LYS A 1 119 ? 8.285 13.506 6.952 1.00 91.88 119 LYS A N 1
ATOM 972 C CA . LYS A 1 119 ? 9.151 13.222 8.105 1.00 91.88 119 LYS A CA 1
ATOM 973 C C . LYS A 1 119 ? 9.124 14.337 9.156 1.00 91.88 119 LYS A C 1
ATOM 975 O O . LYS A 1 119 ? 9.190 14.030 10.341 1.00 91.88 119 LYS A O 1
ATOM 980 N N . LYS A 1 120 ? 9.001 15.608 8.749 1.00 93.25 120 LYS A N 1
ATOM 981 C CA . LYS A 1 120 ? 8.999 16.756 9.675 1.00 93.25 120 LYS A CA 1
ATOM 982 C C . LYS A 1 120 ? 7.714 16.799 10.495 1.00 93.25 120 LYS A C 1
ATOM 984 O O . LYS A 1 120 ? 7.741 17.117 11.676 1.00 93.25 120 LYS A O 1
ATOM 989 N N . LEU A 1 121 ? 6.591 16.470 9.861 1.00 92.50 121 LEU A N 1
ATOM 990 C CA . LEU A 1 121 ? 5.267 16.503 10.486 1.00 92.50 121 LEU A CA 1
ATOM 991 C C . LEU A 1 121 ? 4.811 15.137 11.021 1.00 92.50 121 LEU A C 1
ATOM 993 O O . LEU A 1 121 ? 3.708 15.044 11.556 1.00 92.50 121 LEU A O 1
ATOM 997 N N . ASN A 1 122 ? 5.624 14.088 10.848 1.00 92.00 122 ASN A N 1
ATOM 998 C CA . ASN A 1 122 ? 5.318 12.701 11.205 1.00 92.00 122 ASN A CA 1
ATOM 999 C C . ASN A 1 122 ? 3.918 12.258 10.724 1.00 92.00 122 ASN A C 1
ATOM 1001 O O . ASN A 1 122 ? 3.137 11.654 11.466 1.00 92.00 122 ASN A O 1
ATOM 1005 N N . LYS A 1 123 ? 3.568 12.603 9.476 1.00 92.69 123 LYS A N 1
ATOM 1006 C CA . LYS A 1 123 ? 2.228 12.357 8.917 1.00 92.69 123 LYS A CA 1
ATOM 1007 C C . LYS A 1 123 ? 2.247 12.068 7.423 1.00 92.69 123 LYS A C 1
ATOM 1009 O O . LYS A 1 123 ? 3.132 12.514 6.701 1.00 92.69 123 LYS A O 1
ATOM 1014 N N . ILE A 1 124 ? 1.215 11.374 6.957 1.00 95.00 124 ILE A N 1
ATOM 1015 C CA . ILE A 1 124 ? 0.957 11.186 5.529 1.00 95.00 124 ILE A CA 1
ATOM 1016 C C . ILE A 1 124 ? 0.258 12.419 4.946 1.00 95.00 124 ILE A C 1
ATOM 1018 O O . ILE A 1 124 ? -0.653 12.977 5.564 1.00 95.00 124 ILE A O 1
ATOM 1022 N N . LYS A 1 125 ? 0.663 12.819 3.739 1.00 93.88 125 LYS A N 1
ATOM 1023 C CA . LYS A 1 125 ? -0.038 13.790 2.890 1.00 93.88 125 LYS A CA 1
ATOM 1024 C C . LYS A 1 125 ? -0.564 13.093 1.640 1.00 93.88 125 LYS A C 1
ATOM 1026 O O . LYS A 1 125 ? 0.149 12.298 1.043 1.00 93.88 125 LYS A O 1
ATOM 1031 N N . ASN A 1 126 ? -1.782 13.431 1.229 1.00 91.62 126 ASN A N 1
ATOM 1032 C CA . ASN A 1 126 ? -2.355 13.001 -0.045 1.00 91.62 126 ASN A CA 1
ATOM 1033 C C . ASN A 1 126 ? -2.089 14.068 -1.108 1.00 91.62 126 ASN A C 1
ATOM 1035 O O . ASN A 1 126 ? -2.451 15.232 -0.922 1.00 91.62 126 ASN A O 1
ATOM 1039 N N . LEU A 1 127 ? -1.446 13.668 -2.203 1.00 88.69 127 LEU A N 1
ATOM 1040 C CA . LEU A 1 127 ? -0.980 14.584 -3.240 1.00 88.69 127 LEU A CA 1
ATOM 1041 C C . LEU A 1 127 ? -2.002 14.810 -4.361 1.00 88.69 127 LEU A C 1
ATOM 1043 O O . LEU A 1 127 ? -1.766 15.668 -5.207 1.00 88.69 127 LEU A O 1
ATOM 1047 N N . ARG A 1 128 ? -3.164 14.135 -4.364 1.00 77.06 128 ARG A N 1
ATOM 1048 C CA . ARG A 1 128 ? -4.193 14.330 -5.409 1.00 77.06 128 ARG A CA 1
ATOM 1049 C C . ARG A 1 128 ? -4.620 15.788 -5.572 1.00 77.06 128 ARG A C 1
ATOM 1051 O O . ARG A 1 128 ? -4.778 16.253 -6.694 1.00 77.06 128 ARG A O 1
ATOM 1058 N N . LYS A 1 129 ? -4.763 16.529 -4.467 1.00 60.12 129 LYS A N 1
ATOM 1059 C CA . LYS A 1 129 ? -5.138 17.956 -4.515 1.00 60.12 129 LYS A CA 1
ATOM 1060 C C . LYS A 1 129 ? -4.081 18.828 -5.201 1.00 60.12 129 LYS A C 1
ATOM 1062 O O . LYS A 1 129 ? -4.431 19.848 -5.773 1.00 60.12 129 LYS A O 1
ATOM 1067 N N . ILE A 1 130 ? -2.814 18.424 -5.144 1.00 58.12 130 ILE A N 1
ATOM 1068 C CA . ILE A 1 130 ? -1.685 19.151 -5.738 1.00 58.12 130 ILE A CA 1
ATOM 1069 C C . ILE A 1 130 ? -1.537 18.768 -7.216 1.00 58.12 130 ILE A C 1
ATOM 1071 O O . ILE A 1 130 ? -1.262 19.613 -8.058 1.00 58.12 130 ILE A O 1
ATOM 1075 N N . LEU A 1 131 ? -1.772 17.500 -7.549 1.00 58.06 131 LEU A N 1
ATOM 1076 C CA . LEU A 1 131 ? -1.584 16.982 -8.903 1.00 58.06 131 LEU A CA 1
ATOM 1077 C C . LEU A 1 131 ? -2.744 17.298 -9.843 1.00 58.06 131 LEU A C 1
ATOM 1079 O O . LEU A 1 131 ? -2.487 17.538 -11.016 1.00 58.06 131 LEU A O 1
ATOM 1083 N N . ASN A 1 132 ? -3.988 17.379 -9.356 1.00 52.88 132 ASN A N 1
ATOM 1084 C CA . ASN A 1 132 ? -5.116 17.823 -10.187 1.00 52.88 132 ASN A CA 1
ATOM 1085 C C . ASN A 1 132 ? -4.891 19.226 -10.776 1.00 52.88 132 ASN A C 1
ATOM 1087 O O . ASN A 1 132 ? -5.328 19.487 -11.891 1.00 52.88 132 ASN A O 1
ATOM 1091 N N . ILE A 1 133 ? -4.162 20.094 -10.067 1.00 50.44 133 ILE A N 1
ATOM 1092 C CA . ILE A 1 133 ? -3.770 21.419 -10.566 1.00 50.44 133 ILE A CA 1
ATOM 1093 C C . ILE A 1 133 ? -2.779 21.274 -11.734 1.00 50.44 133 ILE A C 1
ATOM 1095 O O . ILE A 1 133 ? -2.953 21.888 -12.781 1.00 50.44 133 ILE A O 1
ATOM 1099 N N . ASN A 1 134 ? -1.776 20.402 -11.602 1.00 51.28 134 ASN A N 1
ATOM 1100 C CA . ASN A 1 134 ? -0.758 20.206 -12.639 1.00 51.28 134 ASN A CA 1
ATOM 1101 C C . ASN A 1 134 ? -1.286 19.460 -13.876 1.00 51.28 134 ASN A C 1
ATOM 1103 O O . ASN A 1 134 ? -0.890 19.791 -14.990 1.00 51.28 134 ASN A O 1
ATOM 1107 N N . TYR A 1 135 ? -2.188 18.488 -13.711 1.00 51.66 135 TYR A N 1
ATOM 1108 C CA . TYR A 1 135 ? -2.791 17.765 -14.837 1.00 51.66 135 TYR A CA 1
ATOM 1109 C C . TYR A 1 135 ? -3.745 18.643 -15.657 1.00 51.66 135 TYR A C 1
ATOM 1111 O O . TYR A 1 135 ? -3.712 18.567 -16.883 1.00 51.66 135 TYR A O 1
ATOM 1119 N N . GLN A 1 136 ? -4.540 19.515 -15.019 1.00 49.69 136 GLN A N 1
ATOM 1120 C CA . GLN A 1 136 ? -5.351 20.495 -15.756 1.00 49.69 136 GLN A CA 1
ATOM 1121 C C . GLN A 1 136 ? -4.474 21.472 -16.545 1.00 49.69 136 GLN A C 1
ATOM 1123 O O . GLN A 1 136 ? -4.740 21.715 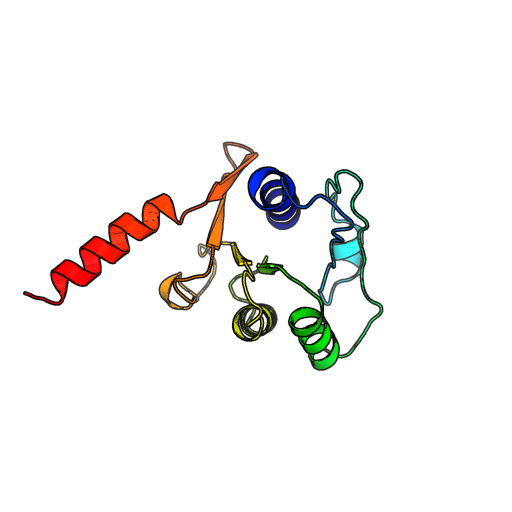-17.717 1.00 49.69 136 GLN A O 1
ATOM 1128 N N . ASN A 1 137 ? -3.374 21.946 -15.957 1.00 47.84 137 ASN A N 1
ATOM 1129 C CA . ASN A 1 137 ? -2.437 22.829 -16.653 1.00 47.84 137 ASN A CA 1
ATOM 1130 C C . ASN A 1 137 ? -1.727 22.142 -17.837 1.00 47.84 137 ASN A C 1
ATOM 1132 O O . ASN A 1 137 ? -1.480 22.791 -18.848 1.00 47.84 137 ASN A O 1
ATOM 1136 N N . LYS A 1 138 ? -1.434 20.834 -17.745 1.00 48.34 138 LYS A N 1
ATOM 1137 C CA . LYS A 1 138 ? -0.788 20.057 -18.822 1.00 48.34 138 LYS A CA 1
ATOM 1138 C C . LYS A 1 138 ? -1.737 19.769 -19.997 1.00 48.34 138 LYS A C 1
ATOM 1140 O O . LYS A 1 138 ? -1.287 19.746 -21.135 1.00 48.34 138 LYS A O 1
ATOM 1145 N N . LEU A 1 139 ? -3.038 19.593 -19.743 1.00 45.22 139 LEU A N 1
ATOM 1146 C CA . LEU A 1 139 ? -4.055 19.450 -20.797 1.00 45.22 139 LEU A CA 1
ATOM 1147 C C . LEU A 1 139 ? -4.271 20.766 -21.563 1.00 45.22 139 LEU A C 1
ATOM 1149 O O . LEU A 1 139 ? -4.314 20.751 -22.784 1.00 45.22 139 LEU A O 1
ATOM 1153 N N . ILE A 1 140 ? -4.286 21.907 -20.865 1.00 47.19 140 ILE A N 1
ATOM 1154 C CA . ILE A 1 140 ? -4.419 23.237 -21.492 1.00 47.19 140 ILE A CA 1
ATOM 1155 C C . ILE A 1 140 ? -3.222 23.564 -22.408 1.00 47.19 140 ILE A C 1
ATOM 1157 O O . ILE A 1 140 ? -3.377 24.279 -23.391 1.00 47.19 140 ILE A O 1
ATOM 1161 N N . SER A 1 141 ? -2.029 23.031 -22.122 1.00 46.22 141 SER A N 1
ATOM 1162 C CA . SER A 1 141 ? -0.827 23.245 -22.945 1.00 46.22 141 SER A CA 1
ATOM 1163 C C . SER A 1 141 ? -0.709 22.352 -24.187 1.00 46.22 141 SER A C 1
ATOM 1165 O O . SER A 1 141 ? 0.252 22.507 -24.930 1.00 46.22 141 SER A O 1
ATOM 1167 N N . ILE A 1 142 ? -1.616 21.389 -24.382 1.00 48.09 142 ILE A N 1
ATOM 1168 C CA . ILE A 1 142 ? -1.625 20.504 -25.564 1.00 48.09 142 ILE A CA 1
ATOM 1169 C C . ILE A 1 142 ? -2.616 21.017 -26.630 1.00 48.09 142 ILE A C 1
ATOM 1171 O O . ILE A 1 142 ? -2.499 20.647 -27.793 1.00 48.09 142 ILE A O 1
ATOM 1175 N N . ASP A 1 143 ? -3.529 21.918 -26.251 1.00 42.97 143 ASP A N 1
ATOM 1176 C CA . ASP A 1 143 ? -4.528 22.543 -27.131 1.00 42.97 143 ASP A CA 1
ATOM 1177 C C . ASP A 1 143 ? -4.113 23.951 -27.644 1.00 42.97 143 ASP A C 1
ATOM 1179 O O . ASP A 1 143 ? -4.970 24.745 -28.039 1.00 42.97 143 ASP A O 1
ATOM 1183 N N . MET A 1 144 ? -2.811 24.281 -27.643 1.00 41.09 144 MET A N 1
ATOM 1184 C CA . MET A 1 144 ? -2.224 25.499 -28.247 1.00 41.09 144 MET A CA 1
ATOM 1185 C C . MET A 1 144 ? -1.137 25.137 -29.254 1.00 41.09 144 MET A C 1
ATOM 1187 O O . MET A 1 144 ? -1.064 25.834 -30.291 1.00 41.09 144 MET A O 1
#

InterPro domains:
  IPR052501 Alpha-1-2 Fucosyltransferase [PTHR22898] (1-122)

Organism: Meloidogyne enterolobii (NCBI:txid390850)

Secondary structure (DSSP, 8-state):
-HHHHHHHHHHHHTSTT--S--EEE---S-HHHHHH-----TT-EEE-PPS--HHHHHHHHHHH-SEEEES-TT-HHHHHHHHH---TT-EEEEE---TT-S--GGGS-TTSEEEEEETTTTEEEE-HHHHHHHHHHHHHTT--